Protein AF-A0A060CGV9-F1 (afdb_monomer_lite)

Secondary structure (DSSP, 8-state):
-HHHHHHHHTT--S-----TTPPPPTT--HHHHHHHHHHHHHHHHHHHHHHHHHTT--HHHHHHHHHHHHT-HHHHHHHHSS-THHHHHHHHHHHHHHHHHHHHHHHH-TT-HHHHHHHHHHHHHHHHHHHH-GGGHHHHHHHH-

Radius of gyration: 17.85 Å; chains: 1; bounding box: 39×32×53 Å

Organism: NCBI:txid986066

Sequence (145 aa):
MLNAFGGLIAGFNGTFEFESGANYPNELDYTTMRALNAFFGALTVPLAWLTTDQLHFSRYGKILVTTMVLCDTALLCISRFILLDSMLLFFTAWATFCICVFHNCQRLSPFSFQWYYWIIQTGISLGLVLSIKWVGLFAIAVVGF

InterPro domains:
  IPR003342 ArnT-like, N-terminal domain [PF02366] (1-145)
  IPR027005 O-mannosyl-transferase-like [PTHR10050] (1-145)

Foldseek 3Di:
DVLVVLQVVQVHPPPDDDDDPDDDDPSGPVVSSLVSLLVLLVLLLVLQLLLVVLVVDDPVVSVVRSVCSVPPPVSVVQSRDNDLVSVLSSLLSQLSSLLSVLVVCCVPPPPDPVNVVSVVSNVVSLVVNCVSDVVSVVSVVVSVD

Structure (mmCIF, N/CA/C/O backbone):
data_AF-A0A060CGV9-F1
#
_entry.id   AF-A0A060CGV9-F1
#
loop_
_atom_site.group_PDB
_atom_site.id
_atom_site.type_symbol
_atom_site.label_atom_id
_atom_site.label_alt_id
_atom_site.label_comp_id
_atom_site.label_asym_id
_atom_site.label_entity_id
_atom_site.label_seq_id
_atom_site.pdbx_PDB_ins_code
_atom_site.Cartn_x
_atom_site.Cartn_y
_atom_site.Cartn_z
_atom_site.occupancy
_atom_site.B_iso_or_equiv
_atom_site.auth_seq_id
_atom_site.auth_comp_id
_atom_site.auth_asym_id
_atom_site.auth_atom_id
_atom_site.pdbx_PDB_model_num
ATOM 1 N N . MET A 1 1 ? 8.782 11.917 -8.132 1.00 80.00 1 MET A N 1
ATOM 2 C CA . MET A 1 1 ? 10.108 11.772 -7.484 1.00 80.00 1 MET A CA 1
ATOM 3 C C . MET A 1 1 ? 10.446 10.331 -7.095 1.00 80.00 1 MET A C 1
ATOM 5 O O . MET A 1 1 ? 11.574 9.941 -7.350 1.00 80.00 1 MET A O 1
ATOM 9 N N . LEU A 1 2 ? 9.525 9.505 -6.567 1.00 80.94 2 LEU A N 1
ATOM 10 C CA . LEU A 1 2 ? 9.852 8.108 -6.202 1.00 80.94 2 LEU A CA 1
ATOM 11 C C . LEU A 1 2 ? 10.423 7.261 -7.358 1.00 80.94 2 LEU A C 1
ATOM 13 O O . LEU A 1 2 ? 11.431 6.592 -7.176 1.00 80.94 2 LEU A O 1
ATOM 17 N N . ASN A 1 3 ? 9.839 7.325 -8.559 1.00 83.00 3 ASN A N 1
ATOM 18 C CA . ASN A 1 3 ? 10.401 6.603 -9.711 1.00 83.00 3 ASN A CA 1
ATOM 19 C C . ASN A 1 3 ? 11.785 7.126 -10.128 1.00 83.00 3 ASN A C 1
ATOM 21 O O . ASN A 1 3 ? 12.612 6.344 -10.583 1.00 83.00 3 ASN A O 1
ATOM 25 N N . ALA A 1 4 ? 12.065 8.419 -9.931 1.00 82.00 4 ALA A N 1
ATOM 26 C CA . ALA A 1 4 ? 13.394 8.977 -10.177 1.00 82.00 4 ALA A CA 1
ATOM 27 C C . ALA A 1 4 ? 14.414 8.464 -9.147 1.00 82.00 4 ALA A C 1
ATOM 29 O O . ALA A 1 4 ? 15.540 8.151 -9.510 1.00 82.00 4 ALA A O 1
ATOM 30 N N . PHE A 1 5 ? 14.001 8.290 -7.887 1.00 82.88 5 PHE A N 1
ATOM 31 C CA . PHE A 1 5 ? 14.816 7.624 -6.869 1.00 82.88 5 PHE A CA 1
ATOM 32 C C . PHE A 1 5 ? 15.078 6.150 -7.218 1.00 82.88 5 PHE A C 1
ATOM 34 O O . PHE A 1 5 ? 16.206 5.686 -7.099 1.00 82.88 5 PHE A O 1
ATOM 41 N N . GLY A 1 6 ? 14.077 5.435 -7.744 1.00 80.31 6 GLY A N 1
ATOM 42 C CA . GLY A 1 6 ? 14.278 4.097 -8.311 1.00 80.31 6 GLY A CA 1
ATOM 43 C C . GLY A 1 6 ? 15.270 4.080 -9.478 1.00 80.31 6 GLY A C 1
ATOM 44 O O . GLY A 1 6 ? 16.085 3.169 -9.572 1.00 80.31 6 GLY A O 1
ATOM 45 N N . GLY A 1 7 ? 15.249 5.112 -10.326 1.00 81.94 7 GLY A N 1
ATOM 46 C CA . GLY A 1 7 ? 16.245 5.318 -11.381 1.00 81.94 7 GLY A CA 1
ATOM 47 C C . GLY A 1 7 ? 17.651 5.569 -10.837 1.00 81.94 7 GLY A C 1
ATOM 48 O O . GLY A 1 7 ? 18.600 4.968 -11.325 1.00 81.94 7 GLY A O 1
ATOM 49 N N . LEU A 1 8 ? 17.790 6.380 -9.784 1.00 83.12 8 LEU A N 1
ATOM 50 C CA . LEU A 1 8 ? 19.070 6.607 -9.106 1.00 83.12 8 LEU A CA 1
ATOM 51 C C . LEU A 1 8 ? 19.649 5.296 -8.547 1.00 83.12 8 LEU A C 1
ATOM 53 O O . LEU A 1 8 ? 20.831 5.026 -8.731 1.00 83.12 8 LEU A O 1
ATOM 57 N N . ILE A 1 9 ? 18.813 4.466 -7.908 1.00 80.88 9 ILE A N 1
ATOM 58 C CA . ILE A 1 9 ? 19.213 3.134 -7.414 1.00 80.88 9 ILE A CA 1
ATOM 59 C C . ILE A 1 9 ? 19.659 2.233 -8.572 1.00 80.88 9 ILE A C 1
ATOM 61 O O . ILE A 1 9 ? 20.622 1.486 -8.428 1.00 80.88 9 ILE A O 1
ATOM 65 N N . ALA A 1 10 ? 18.996 2.332 -9.724 1.00 80.94 10 ALA A N 1
ATOM 66 C CA . ALA A 1 10 ? 19.356 1.611 -10.942 1.00 80.94 10 ALA A CA 1
ATOM 67 C C . ALA A 1 10 ? 20.586 2.196 -11.676 1.00 80.94 10 ALA A C 1
ATOM 69 O O . ALA A 1 10 ? 20.942 1.706 -12.743 1.00 80.94 10 ALA A O 1
ATOM 70 N N . GLY A 1 11 ? 21.228 3.248 -11.148 1.00 78.31 11 GLY A N 1
ATOM 71 C CA . GLY A 1 11 ? 22.384 3.894 -11.782 1.00 78.31 11 GLY A CA 1
ATOM 72 C C . GLY A 1 11 ? 22.040 4.704 -13.037 1.00 78.31 11 GLY A C 1
ATOM 73 O O . GLY A 1 11 ? 22.899 4.930 -13.888 1.00 78.31 11 GLY A O 1
ATOM 74 N N . PHE A 1 12 ? 20.785 5.131 -13.182 1.00 77.81 12 PHE A N 1
ATOM 75 C CA . PHE A 1 12 ? 20.316 5.846 -14.362 1.00 77.81 12 PHE A CA 1
ATOM 76 C C . PHE A 1 12 ? 20.727 7.326 -14.354 1.00 77.81 12 PHE A C 1
ATOM 78 O O . PHE A 1 12 ? 20.338 8.087 -13.469 1.00 77.81 12 PHE A O 1
ATOM 85 N N . ASN A 1 13 ? 21.441 7.754 -15.401 1.00 74.75 13 ASN A N 1
ATOM 86 C CA . ASN A 1 13 ? 21.946 9.126 -15.559 1.00 74.75 13 ASN A CA 1
ATOM 87 C C . ASN A 1 13 ? 20.954 10.112 -16.213 1.00 74.75 13 ASN A C 1
ATOM 89 O O . ASN A 1 13 ? 21.324 11.252 -16.481 1.00 74.75 13 ASN A O 1
ATOM 93 N N . GLY A 1 14 ? 19.705 9.713 -16.494 1.00 75.06 14 GLY A N 1
ATOM 94 C CA . GLY A 1 14 ? 18.704 10.616 -17.092 1.00 75.06 14 GLY A CA 1
ATOM 95 C C . GLY A 1 14 ? 18.875 10.871 -18.593 1.00 75.06 14 GLY A C 1
ATOM 96 O O . GLY A 1 14 ? 18.159 11.691 -19.152 1.00 75.06 14 GLY A O 1
ATOM 97 N N . THR A 1 15 ? 19.810 10.181 -19.248 1.00 76.50 15 THR A N 1
ATOM 98 C CA . THR A 1 15 ? 20.168 10.383 -20.661 1.00 76.50 15 THR A CA 1
ATOM 99 C C . THR A 1 15 ? 19.208 9.718 -21.648 1.00 76.50 15 THR A C 1
ATOM 101 O O . THR A 1 15 ? 19.219 10.066 -22.825 1.00 76.50 15 THR A O 1
ATOM 104 N N . PHE A 1 16 ? 18.391 8.764 -21.192 1.00 77.50 16 PHE A N 1
ATOM 105 C CA . PHE A 1 16 ? 17.417 8.057 -22.025 1.00 77.50 16 PHE A CA 1
ATOM 106 C C . PHE A 1 16 ? 16.022 8.670 -21.882 1.00 77.50 16 PHE A C 1
ATOM 108 O O . PHE A 1 16 ? 15.465 8.716 -20.783 1.00 77.50 16 PHE A O 1
ATOM 115 N N . GLU A 1 17 ? 15.439 9.101 -22.996 1.00 77.56 17 GLU A N 1
ATOM 116 C CA . GLU A 1 17 ? 14.057 9.569 -23.039 1.00 77.56 17 GLU A CA 1
ATOM 117 C C . GLU A 1 17 ? 13.115 8.383 -23.289 1.00 77.56 17 GLU A C 1
ATOM 119 O O . GLU A 1 17 ? 13.303 7.590 -24.212 1.00 77.56 17 GLU A O 1
ATOM 124 N N . PHE A 1 18 ? 12.117 8.219 -22.419 1.00 78.62 18 PHE A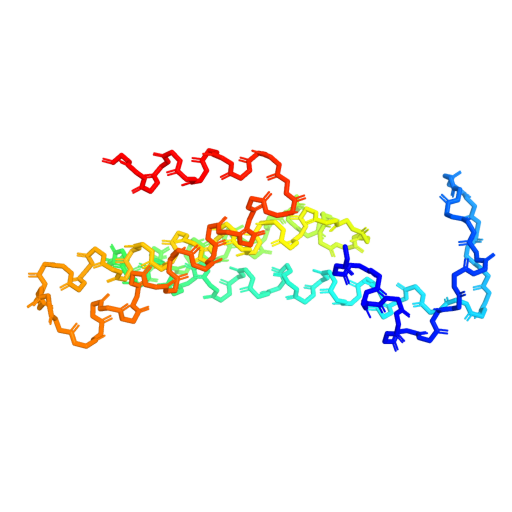 N 1
ATOM 125 C CA . PHE A 1 18 ? 11.192 7.089 -22.470 1.00 78.62 18 PHE A CA 1
ATOM 126 C C . PHE A 1 18 ? 10.113 7.314 -23.535 1.00 78.62 18 PHE A C 1
ATOM 128 O O . PHE A 1 18 ? 8.977 7.668 -23.215 1.00 78.62 18 PHE A O 1
ATOM 135 N N . GLU A 1 19 ? 10.458 7.092 -24.802 1.00 79.94 19 GLU A N 1
ATOM 136 C CA . GLU A 1 19 ? 9.477 7.086 -25.888 1.00 79.94 19 GLU A CA 1
ATOM 137 C C . GLU A 1 19 ? 8.607 5.820 -25.884 1.00 79.94 19 GLU A C 1
ATOM 139 O O . GLU A 1 19 ? 9.029 4.718 -25.514 1.00 79.94 19 GLU A O 1
ATOM 144 N N . SER A 1 20 ? 7.355 5.977 -26.319 1.00 79.94 20 SER A N 1
ATOM 145 C CA . SER A 1 20 ? 6.391 4.879 -26.374 1.00 79.94 20 SER A CA 1
ATOM 146 C C . SER A 1 20 ? 6.810 3.839 -27.416 1.00 79.94 20 SER A C 1
ATOM 148 O O . SER A 1 20 ? 6.892 4.137 -28.603 1.00 79.94 20 SER A O 1
ATOM 150 N N . GLY A 1 21 ? 7.052 2.602 -26.976 1.00 78.69 21 GLY A N 1
ATOM 151 C CA . GLY A 1 21 ? 7.409 1.484 -27.857 1.00 78.69 21 GLY A CA 1
ATOM 152 C C . GLY A 1 21 ? 8.887 1.410 -28.254 1.00 78.69 21 GLY A C 1
ATOM 153 O O . GLY A 1 21 ? 9.261 0.488 -28.977 1.00 78.69 21 GLY A O 1
ATOM 154 N N . ALA A 1 22 ? 9.732 2.322 -27.768 1.00 81.19 22 ALA A N 1
ATOM 155 C CA . ALA A 1 22 ? 11.173 2.233 -27.964 1.00 81.19 22 ALA A CA 1
ATOM 156 C C . ALA A 1 22 ? 11.768 1.047 -27.183 1.00 81.19 22 ALA A C 1
ATOM 158 O O . ALA A 1 22 ? 11.340 0.721 -26.072 1.00 81.19 22 ALA A O 1
ATOM 159 N N . ASN A 1 23 ? 12.780 0.401 -27.763 1.00 81.38 23 ASN A N 1
ATOM 160 C CA . ASN A 1 23 ? 13.526 -0.647 -27.075 1.00 81.38 23 ASN A CA 1
ATOM 161 C C . ASN A 1 23 ? 14.440 -0.030 -26.015 1.00 81.38 23 ASN A C 1
ATOM 163 O O . ASN A 1 23 ? 15.116 0.966 -26.271 1.00 81.38 23 ASN A O 1
ATOM 167 N N . TYR A 1 24 ? 14.487 -0.648 -24.836 1.00 80.50 24 TYR A N 1
ATOM 168 C CA . TYR A 1 24 ? 15.403 -0.219 -23.786 1.00 80.50 24 TYR A CA 1
ATOM 169 C C . TYR A 1 24 ? 16.853 -0.522 -24.192 1.00 80.50 24 TYR A C 1
ATOM 171 O O . TYR A 1 24 ? 17.130 -1.640 -24.637 1.00 80.50 24 TYR A O 1
ATOM 179 N N . PRO A 1 25 ? 17.783 0.436 -24.038 1.00 81.38 25 PRO A N 1
ATOM 180 C CA . PRO A 1 25 ? 19.196 0.189 -24.278 1.00 81.38 25 PRO A CA 1
ATOM 181 C C . PRO A 1 25 ? 19.741 -0.794 -23.234 1.00 81.38 25 PRO A C 1
ATOM 183 O O . PRO A 1 25 ? 19.290 -0.808 -22.089 1.00 81.38 25 PRO A O 1
ATOM 186 N N . ASN A 1 26 ? 20.740 -1.595 -23.614 1.00 75.44 26 ASN A N 1
ATOM 187 C CA . ASN A 1 26 ? 21.324 -2.630 -22.743 1.00 75.44 26 ASN A CA 1
ATOM 188 C C . ASN A 1 26 ? 21.950 -2.067 -21.455 1.00 75.44 26 ASN A C 1
ATOM 190 O O . ASN A 1 26 ? 22.115 -2.787 -20.478 1.00 75.44 26 ASN A O 1
ATOM 194 N N . GLU A 1 27 ? 22.308 -0.785 -21.471 1.00 76.25 27 GLU A N 1
ATOM 195 C CA . GLU A 1 27 ? 22.922 -0.057 -20.359 1.00 76.25 27 GLU A CA 1
ATOM 196 C C . GLU A 1 27 ? 21.896 0.400 -19.309 1.00 76.25 27 GLU A C 1
ATOM 198 O O . GLU A 1 27 ? 22.273 0.776 -18.202 1.00 76.25 27 GLU A O 1
ATOM 203 N N . LEU A 1 28 ? 20.598 0.379 -19.637 1.00 80.25 28 LEU A N 1
ATOM 204 C CA . LEU A 1 28 ? 19.534 0.793 -18.733 1.00 80.25 28 LEU A CA 1
ATOM 205 C C . LEU A 1 28 ? 18.996 -0.405 -17.951 1.00 80.25 28 LEU A C 1
ATOM 207 O O . LEU A 1 28 ? 18.279 -1.250 -18.494 1.00 80.25 28 LEU A O 1
ATOM 211 N N . ASP A 1 29 ? 19.223 -0.411 -16.641 1.00 83.00 29 ASP A N 1
ATOM 212 C CA . ASP A 1 29 ? 18.593 -1.384 -15.755 1.00 83.00 29 ASP A CA 1
ATOM 213 C C . ASP A 1 29 ? 17.133 -1.014 -15.432 1.00 83.00 29 ASP A C 1
ATOM 215 O O . ASP A 1 29 ? 16.762 -0.571 -14.340 1.00 83.00 29 ASP A O 1
ATOM 219 N N . TYR A 1 30 ? 16.254 -1.243 -16.407 1.00 83.44 30 TYR A N 1
ATOM 220 C CA . TYR A 1 30 ? 14.812 -1.095 -16.215 1.00 83.44 30 TYR A CA 1
ATOM 221 C C . TYR A 1 30 ? 14.231 -2.167 -15.273 1.00 83.44 30 TYR A C 1
ATOM 223 O O . TYR A 1 30 ? 13.090 -2.027 -14.819 1.00 83.44 30 TYR A O 1
ATOM 231 N N . THR A 1 31 ? 14.971 -3.245 -14.979 1.00 85.62 31 THR A N 1
ATOM 232 C CA . THR A 1 31 ? 14.489 -4.329 -14.114 1.00 85.62 31 THR A CA 1
ATOM 233 C C . THR A 1 31 ? 14.439 -3.885 -12.661 1.00 85.62 31 THR A C 1
ATOM 235 O O . THR A 1 31 ? 13.411 -4.087 -12.016 1.00 85.62 31 THR A O 1
ATOM 238 N N . THR A 1 32 ? 15.457 -3.163 -12.187 1.00 85.38 32 THR A N 1
ATOM 239 C CA . THR A 1 32 ? 15.476 -2.567 -10.843 1.00 85.38 32 THR A CA 1
ATOM 240 C C . THR A 1 32 ? 14.365 -1.528 -10.665 1.00 85.38 32 THR A C 1
ATOM 242 O O . THR A 1 32 ? 13.662 -1.521 -9.651 1.00 85.38 32 THR A O 1
ATOM 245 N N . MET A 1 33 ? 14.102 -0.708 -11.688 1.00 84.88 33 MET A N 1
ATOM 246 C CA . MET A 1 33 ? 12.995 0.257 -11.654 1.00 84.88 33 MET A CA 1
ATOM 247 C C . MET A 1 33 ? 11.624 -0.436 -11.561 1.00 84.88 33 MET A C 1
ATOM 249 O O . MET A 1 33 ? 10.738 0.019 -10.831 1.00 84.88 33 MET A O 1
ATOM 253 N N . ARG A 1 34 ? 11.436 -1.560 -12.265 1.00 89.75 34 ARG A N 1
ATOM 254 C CA . ARG A 1 34 ? 10.217 -2.382 -12.155 1.00 89.75 34 ARG A CA 1
ATOM 255 C C . ARG A 1 34 ? 10.134 -3.108 -10.819 1.00 89.75 34 ARG A C 1
ATOM 257 O O . ARG A 1 34 ? 9.050 -3.176 -10.252 1.00 89.75 34 ARG A O 1
ATOM 264 N N . ALA A 1 35 ? 11.254 -3.600 -10.297 1.00 89.31 35 ALA A N 1
ATOM 265 C CA . ALA A 1 35 ? 11.310 -4.283 -9.011 1.00 89.31 35 ALA A CA 1
ATOM 266 C C . ALA A 1 35 ? 10.842 -3.373 -7.867 1.00 89.31 35 ALA A C 1
ATOM 268 O O . ALA A 1 35 ? 10.099 -3.829 -7.004 1.00 89.31 35 ALA A O 1
ATOM 269 N N . LEU A 1 36 ? 11.181 -2.078 -7.901 1.00 89.12 36 LEU A N 1
ATOM 270 C CA . LEU A 1 36 ? 10.681 -1.105 -6.925 1.00 89.12 36 LEU A CA 1
ATOM 271 C C . LEU A 1 36 ? 9.146 -0.988 -6.951 1.00 89.12 36 LEU A C 1
ATOM 273 O O . LEU A 1 36 ? 8.506 -0.994 -5.904 1.00 89.12 36 LEU A O 1
ATOM 277 N N . ASN A 1 37 ? 8.547 -0.904 -8.140 1.00 90.31 37 ASN A N 1
ATOM 278 C CA . ASN A 1 37 ? 7.090 -0.820 -8.294 1.00 90.31 37 ASN A CA 1
ATOM 279 C C . ASN A 1 37 ? 6.409 -2.135 -7.874 1.00 90.31 37 ASN A C 1
ATOM 281 O O . ASN A 1 37 ? 5.433 -2.130 -7.121 1.00 90.31 37 ASN A O 1
ATOM 285 N N . ALA A 1 38 ? 6.988 -3.269 -8.275 1.00 91.06 38 ALA A N 1
ATOM 286 C CA . ALA A 1 38 ? 6.525 -4.594 -7.887 1.00 91.06 38 ALA A CA 1
ATOM 287 C C . ALA A 1 38 ? 6.616 -4.820 -6.370 1.00 91.06 38 ALA A C 1
ATOM 289 O O . ALA A 1 38 ? 5.748 -5.477 -5.804 1.00 91.06 38 ALA A O 1
ATOM 290 N N . PHE A 1 39 ? 7.618 -4.246 -5.698 1.00 91.56 39 PHE A N 1
ATOM 291 C CA . PHE A 1 39 ? 7.767 -4.311 -4.246 1.00 91.56 39 PHE A CA 1
ATOM 292 C C . PHE A 1 39 ? 6.604 -3.625 -3.516 1.00 91.56 39 PHE A C 1
ATOM 294 O O . PHE A 1 39 ? 6.006 -4.230 -2.627 1.00 91.56 39 PHE A O 1
ATOM 301 N N . PHE A 1 40 ? 6.214 -2.411 -3.923 1.00 91.31 40 PHE A N 1
ATOM 302 C CA . PHE A 1 40 ? 5.040 -1.730 -3.354 1.00 91.31 40 PHE A CA 1
ATOM 303 C C . PHE A 1 40 ? 3.729 -2.475 -3.653 1.00 91.31 40 PHE A C 1
ATOM 305 O O . PHE A 1 40 ? 2.875 -2.608 -2.772 1.00 91.31 40 PHE A O 1
ATOM 312 N N . GLY A 1 41 ? 3.594 -3.034 -4.859 1.00 91.31 41 GLY A N 1
ATOM 313 C CA . GLY A 1 41 ? 2.471 -3.909 -5.205 1.00 91.31 41 GLY A CA 1
ATOM 314 C C . GLY A 1 41 ? 2.396 -5.149 -4.309 1.00 91.31 41 GLY A C 1
ATOM 315 O O . GLY A 1 41 ? 1.355 -5.432 -3.720 1.00 91.31 41 GLY A O 1
ATOM 316 N N . ALA A 1 42 ? 3.519 -5.845 -4.122 1.00 93.06 42 ALA A N 1
ATOM 317 C CA . ALA A 1 42 ? 3.605 -7.037 -3.283 1.00 93.06 42 ALA A CA 1
ATOM 318 C C . ALA A 1 42 ? 3.330 -6.736 -1.802 1.00 93.06 42 ALA A C 1
ATOM 320 O O . ALA A 1 42 ? 2.646 -7.517 -1.146 1.00 93.06 42 ALA A O 1
ATOM 321 N N . LEU A 1 43 ? 3.798 -5.593 -1.285 1.00 93.75 43 LEU A N 1
ATOM 322 C CA . LEU A 1 43 ? 3.527 -5.147 0.087 1.00 93.75 43 LEU A CA 1
ATOM 323 C C . LEU A 1 43 ? 2.046 -4.849 0.354 1.00 93.75 43 LEU A C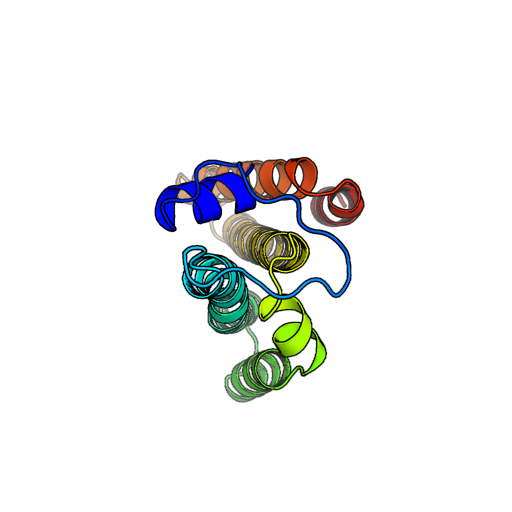 1
ATOM 325 O O . LEU A 1 43 ? 1.616 -4.892 1.506 1.00 93.75 43 LEU A O 1
ATOM 329 N N . THR A 1 44 ? 1.248 -4.596 -0.682 1.00 92.88 44 THR A N 1
ATOM 330 C CA . THR A 1 44 ? -0.196 -4.369 -0.528 1.00 92.88 44 THR A CA 1
ATOM 331 C C . THR A 1 44 ? -0.924 -5.640 -0.065 1.00 92.88 44 THR A C 1
ATOM 333 O O . THR A 1 44 ? -1.908 -5.557 0.668 1.00 92.88 44 THR A O 1
ATOM 336 N N . VAL A 1 45 ? -0.410 -6.831 -0.396 1.00 93.94 45 VAL A N 1
ATOM 337 C CA . VAL A 1 45 ? -0.998 -8.125 -0.000 1.00 93.94 45 VAL A CA 1
ATOM 338 C C . VAL A 1 45 ? -0.951 -8.376 1.519 1.00 93.94 45 VAL A C 1
ATOM 340 O O . VAL A 1 45 ? -2.013 -8.595 2.111 1.00 93.94 45 VAL A O 1
ATOM 343 N N . PRO A 1 46 ? 0.216 -8.347 2.202 1.00 94.19 46 PRO A N 1
ATOM 344 C CA . PRO A 1 46 ? 0.257 -8.502 3.655 1.00 94.19 46 PRO A CA 1
ATOM 345 C C . PRO A 1 46 ? -0.458 -7.351 4.367 1.00 94.19 46 PRO A C 1
ATOM 347 O O . PRO A 1 46 ? -1.040 -7.554 5.430 1.00 94.19 46 PRO A O 1
ATOM 350 N N . LEU A 1 47 ? -0.479 -6.159 3.771 1.00 93.69 47 LEU A N 1
ATOM 351 C CA . LEU A 1 47 ? -1.225 -5.035 4.315 1.00 93.69 47 LEU A CA 1
ATOM 352 C C . LEU A 1 47 ? -2.736 -5.291 4.313 1.00 93.69 47 LEU A C 1
ATOM 354 O O . LEU A 1 47 ? -3.392 -5.024 5.312 1.00 93.69 47 LEU A O 1
ATOM 358 N N . ALA A 1 48 ? -3.281 -5.884 3.246 1.00 94.25 48 ALA A N 1
ATOM 359 C CA . ALA A 1 48 ? -4.686 -6.280 3.195 1.00 94.25 48 ALA A CA 1
ATOM 360 C C . ALA A 1 48 ? -5.042 -7.272 4.315 1.00 94.25 48 ALA A C 1
ATOM 362 O O . ALA A 1 48 ? -6.081 -7.124 4.961 1.00 94.25 48 ALA A O 1
ATOM 363 N N . TRP A 1 49 ? -4.157 -8.235 4.604 1.00 94.94 49 TRP A N 1
ATOM 364 C CA . TRP A 1 49 ? -4.326 -9.136 5.749 1.00 94.94 49 TRP A CA 1
ATOM 365 C C . TRP A 1 49 ? -4.403 -8.355 7.067 1.00 94.94 49 TRP A C 1
ATOM 367 O O . TRP A 1 49 ? -5.357 -8.526 7.829 1.00 94.94 49 TRP A O 1
ATOM 377 N N . LEU A 1 50 ? -3.441 -7.462 7.318 1.00 94.88 50 LEU A N 1
ATOM 378 C CA . LEU A 1 50 ? -3.404 -6.646 8.535 1.00 94.88 50 LEU A CA 1
ATOM 379 C C . LEU A 1 50 ? -4.648 -5.757 8.671 1.00 94.88 50 LEU A C 1
ATOM 381 O O . LEU A 1 50 ? -5.214 -5.666 9.757 1.00 94.88 50 LEU A O 1
ATOM 385 N N . THR A 1 51 ? -5.131 -5.161 7.582 1.00 94.06 51 THR A N 1
ATOM 386 C CA . THR A 1 51 ? -6.369 -4.369 7.587 1.00 94.06 51 THR A CA 1
ATOM 387 C C . THR A 1 51 ? -7.579 -5.224 7.953 1.00 94.06 51 THR A C 1
ATOM 389 O O . THR A 1 51 ? -8.368 -4.832 8.810 1.00 94.06 51 THR A O 1
ATOM 392 N N . THR A 1 52 ? -7.716 -6.424 7.378 1.00 94.38 52 THR A N 1
ATOM 393 C CA . THR A 1 52 ? -8.827 -7.328 7.736 1.00 94.38 52 THR A CA 1
ATOM 394 C C . THR A 1 52 ? -8.762 -7.824 9.181 1.00 94.38 52 THR A C 1
ATOM 396 O O . THR A 1 52 ? -9.800 -8.093 9.790 1.00 94.38 52 THR A O 1
ATOM 399 N N . ASP A 1 53 ? -7.560 -7.914 9.754 1.00 93.62 53 ASP A N 1
ATOM 400 C CA . ASP A 1 53 ? -7.363 -8.233 11.166 1.00 93.62 53 ASP A CA 1
ATOM 401 C C . ASP A 1 53 ? -7.886 -7.113 12.075 1.00 93.62 53 ASP A C 1
ATOM 403 O O . ASP A 1 53 ? -8.638 -7.381 13.013 1.00 93.62 53 ASP A O 1
ATOM 407 N N . GLN A 1 54 ? -7.588 -5.857 11.731 1.00 92.44 54 GLN A N 1
ATOM 408 C CA . GLN A 1 54 ? -8.102 -4.682 12.444 1.00 92.44 54 GLN A CA 1
ATOM 409 C C . GLN A 1 54 ? -9.616 -4.511 12.297 1.00 92.44 54 GLN A C 1
ATOM 411 O O . GLN A 1 54 ? -10.266 -3.990 13.196 1.00 92.44 54 GLN A O 1
ATOM 416 N N . LEU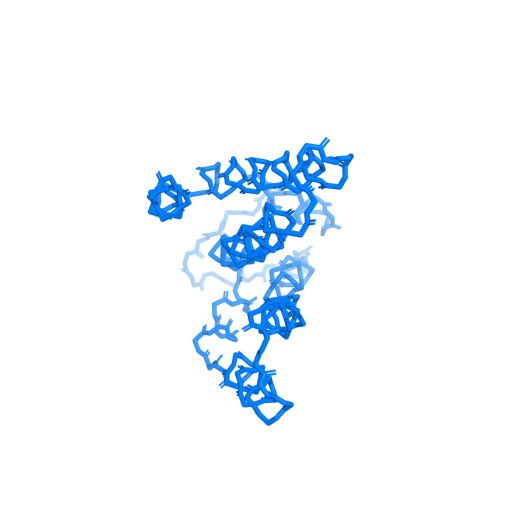 A 1 55 ? -10.205 -4.997 11.205 1.00 92.06 55 LEU A N 1
ATOM 417 C CA . LEU A 1 55 ? -11.658 -5.032 11.018 1.00 92.06 55 LEU A CA 1
ATOM 418 C C . LEU A 1 55 ? -12.339 -6.217 11.729 1.00 92.06 55 LEU A C 1
ATOM 420 O O . LEU A 1 55 ? -13.548 -6.396 11.594 1.00 92.06 55 LEU A O 1
ATOM 424 N N . HIS A 1 56 ? -11.589 -7.026 12.487 1.00 91.69 56 HIS A N 1
ATOM 425 C CA . HIS A 1 56 ? -12.085 -8.183 13.237 1.00 91.69 56 HIS A CA 1
ATOM 426 C C . HIS A 1 56 ? -12.793 -9.245 12.373 1.00 91.69 56 HIS A C 1
ATOM 428 O O . HIS A 1 56 ? -13.738 -9.900 12.817 1.00 91.69 56 HIS A O 1
ATOM 434 N N . PHE A 1 57 ? -12.328 -9.457 11.137 1.00 92.38 57 PHE A N 1
ATOM 435 C CA . PHE A 1 57 ? -12.874 -10.506 10.271 1.00 92.38 57 PHE A CA 1
ATOM 436 C C . PHE A 1 57 ? -12.545 -11.910 10.803 1.00 92.38 57 PHE A C 1
ATOM 438 O O . PHE A 1 57 ? -11.530 -12.138 11.471 1.00 92.38 57 PHE A O 1
ATOM 445 N N . SER A 1 58 ? -13.385 -12.892 10.461 1.00 95.19 58 SER A N 1
ATOM 446 C CA . SER A 1 58 ? -13.109 -14.303 10.758 1.00 95.19 58 SER A CA 1
ATOM 447 C C . SER A 1 58 ? -11.846 -14.781 10.028 1.00 95.19 58 SER A C 1
ATOM 449 O O . SER A 1 58 ? -11.472 -14.234 8.991 1.00 95.19 58 SER A O 1
ATOM 451 N N . ARG A 1 59 ? -11.187 -15.838 10.526 1.00 92.81 59 ARG A N 1
ATOM 452 C CA . ARG A 1 59 ? -9.962 -16.386 9.902 1.00 92.81 59 ARG A CA 1
ATOM 453 C C . ARG A 1 59 ? -10.153 -16.702 8.415 1.00 92.81 59 ARG A C 1
ATOM 455 O O . ARG A 1 59 ? -9.277 -16.395 7.613 1.00 92.81 59 ARG A O 1
ATOM 462 N N . TYR A 1 60 ? -11.301 -17.275 8.057 1.00 95.06 60 TYR A N 1
ATOM 463 C CA . TYR A 1 60 ? -11.649 -17.567 6.667 1.00 95.06 60 TYR A CA 1
ATOM 464 C C . TYR A 1 60 ? -11.864 -16.292 5.845 1.00 95.06 60 TYR A C 1
ATOM 466 O O . TYR A 1 60 ? -11.414 -16.233 4.706 1.00 95.06 60 TYR A O 1
ATOM 474 N N . GLY A 1 61 ? -12.473 -15.255 6.432 1.00 94.19 61 GLY A N 1
ATOM 475 C CA . GLY A 1 61 ? -12.633 -13.951 5.787 1.00 94.19 61 GLY A CA 1
ATOM 476 C C . GLY A 1 61 ? -11.295 -13.286 5.461 1.00 94.19 61 GLY A C 1
ATOM 477 O O . GLY A 1 61 ? -11.118 -12.801 4.348 1.00 94.19 61 GLY A O 1
ATOM 478 N N . LYS A 1 62 ? -10.325 -13.331 6.384 1.00 94.44 62 LYS A N 1
ATOM 479 C CA . LYS A 1 62 ? -8.973 -12.790 6.144 1.00 94.44 62 LYS A CA 1
ATOM 480 C C . LYS A 1 62 ? -8.276 -13.510 4.991 1.00 94.44 62 LYS A C 1
ATOM 482 O O . LYS A 1 62 ? -7.772 -12.860 4.084 1.00 94.44 62 LYS A O 1
ATOM 487 N N . ILE A 1 63 ? -8.304 -14.849 4.994 1.00 95.44 63 ILE A N 1
ATOM 488 C CA . ILE A 1 63 ? -7.718 -15.661 3.914 1.00 95.44 63 ILE A CA 1
ATOM 489 C C . ILE A 1 63 ? -8.369 -15.299 2.580 1.00 95.44 63 ILE A C 1
ATOM 491 O O . ILE A 1 63 ? -7.660 -15.019 1.622 1.00 95.44 63 ILE A O 1
ATOM 495 N N . LEU A 1 64 ? -9.701 -15.243 2.533 1.00 96.06 64 LEU A N 1
ATOM 496 C CA . LEU A 1 64 ? -10.436 -14.924 1.315 1.00 96.06 64 LEU A CA 1
ATOM 497 C C . LEU A 1 64 ? -10.048 -13.545 0.765 1.00 96.06 64 LEU A C 1
ATOM 499 O O . LEU A 1 64 ? -9.690 -13.450 -0.404 1.00 96.06 64 LEU A O 1
ATOM 503 N N . VAL A 1 65 ? -10.043 -12.498 1.596 1.00 95.12 65 VAL A N 1
ATOM 504 C CA . VAL A 1 65 ? -9.685 -11.139 1.153 1.00 95.12 65 VAL A CA 1
ATOM 505 C C . VAL A 1 65 ? -8.232 -11.070 0.689 1.00 95.12 65 VAL A C 1
ATOM 507 O O . VAL A 1 65 ? -7.953 -10.540 -0.384 1.00 95.12 65 VAL A O 1
ATOM 510 N N . THR A 1 66 ? -7.295 -11.637 1.449 1.00 94.62 66 THR A N 1
ATOM 511 C CA . THR A 1 66 ? -5.877 -11.627 1.071 1.00 94.62 66 THR A CA 1
ATOM 512 C C . THR A 1 66 ? -5.622 -12.415 -0.210 1.00 94.62 66 THR A C 1
ATOM 514 O O . THR A 1 66 ? -4.849 -11.958 -1.048 1.00 94.62 66 THR A O 1
ATOM 517 N N . THR A 1 67 ? -6.294 -13.552 -0.419 1.00 95.12 67 THR A N 1
ATOM 518 C CA . THR A 1 67 ? -6.205 -14.305 -1.677 1.00 95.12 67 THR A CA 1
ATOM 519 C C . THR A 1 67 ? -6.835 -13.540 -2.840 1.00 95.12 67 THR A C 1
ATOM 521 O O . THR A 1 67 ? -6.261 -13.542 -3.922 1.00 95.12 67 THR A O 1
ATOM 524 N N . MET A 1 68 ? -7.953 -12.835 -2.635 1.00 95.31 68 MET A N 1
ATOM 525 C CA . MET A 1 68 ? -8.543 -11.984 -3.677 1.00 95.31 68 MET A CA 1
ATOM 526 C C . MET A 1 68 ? -7.587 -10.870 -4.112 1.00 95.31 68 MET A C 1
ATOM 528 O O . MET A 1 68 ? -7.410 -10.675 -5.307 1.00 95.31 68 MET A O 1
ATOM 532 N N . VAL A 1 69 ? -6.927 -10.191 -3.166 1.00 94.38 69 VAL A N 1
ATOM 533 C CA . VAL A 1 69 ? -5.933 -9.146 -3.480 1.00 94.38 69 VAL A CA 1
ATOM 534 C C . VAL A 1 69 ? -4.686 -9.739 -4.143 1.00 94.38 69 VAL A C 1
ATOM 536 O O . VAL A 1 69 ? -4.161 -9.162 -5.089 1.00 94.38 69 VAL A O 1
ATOM 539 N N . LEU A 1 70 ? -4.218 -10.906 -3.684 1.00 93.88 70 LEU A N 1
ATOM 540 C CA . LEU A 1 70 ? -3.065 -11.601 -4.269 1.00 93.88 70 LEU A CA 1
ATOM 541 C C . LEU A 1 70 ? -3.326 -12.043 -5.718 1.00 93.88 70 LEU A C 1
ATOM 543 O O . LEU A 1 70 ? -2.436 -11.955 -6.560 1.00 93.88 70 LEU A O 1
ATOM 547 N N . CYS A 1 71 ? -4.528 -12.548 -5.995 1.00 94.81 71 CYS A N 1
ATOM 548 C CA . CYS A 1 71 ? -4.921 -13.064 -7.304 1.00 94.81 71 CYS A CA 1
ATOM 549 C C . CYS A 1 71 ? -5.535 -11.996 -8.222 1.00 94.81 71 CYS A C 1
ATOM 551 O O . CYS A 1 71 ? -5.985 -12.336 -9.317 1.00 94.81 71 CYS A O 1
ATOM 553 N N . ASP A 1 72 ? -5.554 -10.725 -7.812 1.00 94.25 72 ASP A N 1
ATOM 554 C CA . ASP A 1 72 ? -6.050 -9.640 -8.650 1.00 94.25 72 ASP A CA 1
ATOM 555 C C . ASP A 1 72 ? -5.076 -9.366 -9.805 1.00 94.25 72 ASP A C 1
ATOM 557 O O . ASP A 1 72 ? -3.992 -8.793 -9.651 1.00 94.25 72 ASP A O 1
ATOM 561 N N . THR A 1 73 ? -5.489 -9.764 -11.007 1.00 93.56 73 THR A N 1
ATOM 562 C CA . THR A 1 73 ? -4.708 -9.574 -12.228 1.00 93.56 73 THR A CA 1
ATOM 563 C C . THR A 1 73 ? -4.480 -8.100 -12.552 1.00 93.56 73 THR A C 1
ATOM 565 O O . THR A 1 73 ? -3.438 -7.767 -13.113 1.00 93.56 73 THR A O 1
ATOM 568 N N . ALA A 1 74 ? -5.404 -7.205 -12.188 1.00 92.88 74 ALA A N 1
ATOM 569 C CA . ALA A 1 74 ? -5.241 -5.775 -12.430 1.00 92.88 74 ALA A CA 1
ATOM 570 C C . ALA A 1 74 ? -4.112 -5.200 -11.561 1.00 92.88 74 ALA A C 1
ATOM 572 O O . ALA A 1 74 ? -3.252 -4.476 -12.071 1.00 92.88 74 ALA A O 1
ATOM 573 N N . LEU A 1 75 ? -4.056 -5.591 -10.282 1.00 90.62 75 LEU A N 1
ATOM 574 C CA . LEU A 1 75 ? -2.993 -5.193 -9.355 1.00 90.62 75 LEU A CA 1
ATOM 575 C C . LEU A 1 75 ? -1.621 -5.729 -9.800 1.00 90.62 75 LEU A C 1
ATOM 577 O O . LEU A 1 75 ? -0.619 -5.008 -9.759 1.00 90.62 75 LEU A O 1
ATOM 581 N N . LEU A 1 76 ? -1.574 -6.975 -10.280 1.00 91.50 76 LEU A N 1
ATOM 582 C CA . LEU A 1 76 ? -0.355 -7.582 -10.820 1.00 91.50 76 LEU A CA 1
ATOM 583 C C . LEU A 1 76 ? 0.121 -6.871 -12.093 1.00 91.50 76 LEU A C 1
ATOM 585 O O . LEU A 1 76 ? 1.310 -6.577 -12.233 1.00 91.50 76 LEU A O 1
ATOM 589 N N . CYS A 1 77 ? -0.797 -6.555 -13.010 1.00 91.62 77 CYS A N 1
ATOM 590 C CA . CYS A 1 77 ? -0.479 -5.827 -14.234 1.00 91.62 77 CYS A CA 1
ATOM 591 C C . CYS A 1 77 ? 0.050 -4.422 -13.934 1.00 91.62 77 CYS A C 1
ATOM 593 O O . CYS A 1 77 ? 1.093 -4.050 -14.470 1.00 91.62 77 CYS A O 1
ATOM 595 N N . ILE A 1 78 ? -0.617 -3.655 -13.064 1.00 91.69 78 ILE A N 1
ATOM 596 C CA . ILE A 1 78 ? -0.232 -2.262 -12.799 1.00 91.69 78 ILE A CA 1
ATOM 597 C C . ILE A 1 78 ? 1.102 -2.162 -12.047 1.00 91.69 78 ILE A C 1
ATOM 599 O O . ILE A 1 78 ? 1.890 -1.256 -12.309 1.00 91.69 78 ILE A O 1
ATOM 603 N N . SER A 1 79 ? 1.391 -3.132 -11.173 1.00 89.50 79 SER A N 1
ATOM 604 C CA . SER A 1 79 ? 2.622 -3.171 -10.371 1.00 89.50 79 SER A CA 1
ATOM 605 C C . SER A 1 79 ? 3.844 -3.659 -11.155 1.00 89.50 79 SER A C 1
ATOM 607 O O . SER A 1 79 ? 4.977 -3.425 -10.742 1.00 89.50 79 SER A O 1
ATOM 609 N N . ARG A 1 80 ? 3.639 -4.331 -12.297 1.00 89.06 80 ARG A N 1
ATOM 610 C CA . ARG A 1 80 ? 4.722 -4.795 -13.183 1.00 89.06 80 ARG A CA 1
ATOM 611 C C . ARG A 1 80 ? 5.370 -3.655 -13.973 1.00 89.06 80 ARG A C 1
AT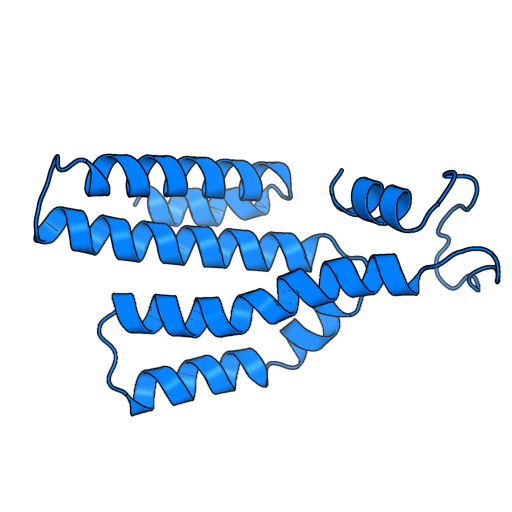OM 613 O O . ARG A 1 80 ? 6.531 -3.764 -14.376 1.00 89.06 80 ARG A O 1
ATOM 620 N N . PHE A 1 81 ? 4.619 -2.596 -14.251 1.00 86.88 81 PHE A N 1
ATOM 621 C CA . PHE A 1 81 ? 5.098 -1.452 -15.018 1.00 86.88 81 PHE A CA 1
ATOM 622 C C . PHE A 1 81 ? 5.685 -0.369 -14.102 1.00 86.88 81 PHE A C 1
ATOM 624 O O . PHE A 1 81 ? 5.405 -0.323 -12.908 1.00 86.88 81 PHE A O 1
ATOM 631 N N . ILE A 1 82 ? 6.505 0.525 -14.665 1.00 84.50 82 ILE A N 1
ATOM 632 C CA . ILE A 1 82 ? 7.130 1.648 -13.939 1.00 84.50 82 ILE A CA 1
ATOM 633 C C . ILE A 1 82 ? 6.095 2.783 -13.793 1.00 84.50 82 ILE A C 1
ATOM 635 O O . ILE A 1 82 ? 6.292 3.901 -14.263 1.00 84.50 82 ILE A O 1
ATOM 639 N N . LEU A 1 83 ? 4.937 2.474 -13.202 1.00 86.06 83 LEU A N 1
ATOM 640 C CA . LEU A 1 83 ? 3.835 3.409 -12.988 1.00 86.06 83 LEU A CA 1
ATOM 641 C C . LEU A 1 83 ? 3.732 3.796 -11.514 1.00 86.06 83 LEU A C 1
ATOM 643 O O . LEU A 1 83 ? 3.698 2.953 -10.621 1.00 86.06 83 LEU A O 1
ATOM 647 N N . LEU A 1 84 ? 3.548 5.096 -11.286 1.00 87.12 84 LEU A N 1
ATOM 648 C CA . LEU A 1 84 ? 3.284 5.679 -9.965 1.00 87.12 84 LEU A CA 1
ATOM 649 C C . LEU A 1 84 ? 1.997 5.161 -9.297 1.00 87.12 84 LEU A C 1
ATOM 651 O O . LEU A 1 84 ? 1.817 5.334 -8.094 1.00 87.12 84 LEU A O 1
ATOM 655 N N . ASP A 1 85 ? 1.115 4.516 -10.062 1.00 88.56 85 ASP A N 1
ATOM 656 C CA . ASP A 1 85 ? -0.149 3.980 -9.563 1.00 88.56 85 ASP A CA 1
ATOM 657 C C . ASP A 1 85 ? 0.061 2.824 -8.563 1.00 88.56 85 ASP A C 1
ATOM 659 O O . ASP A 1 85 ? -0.715 2.696 -7.622 1.00 88.56 85 ASP A O 1
ATOM 663 N N . SER A 1 86 ? 1.140 2.040 -8.683 1.00 88.44 86 SER A N 1
ATOM 664 C CA . SER A 1 86 ? 1.465 0.973 -7.716 1.00 88.44 86 SER A CA 1
ATOM 665 C C . SER A 1 86 ? 1.739 1.529 -6.308 1.00 88.44 86 SER A C 1
ATOM 667 O O . SER A 1 86 ? 1.225 1.030 -5.307 1.00 88.44 86 SER A O 1
ATOM 669 N N . MET A 1 87 ? 2.491 2.629 -6.240 1.00 90.62 87 MET A N 1
ATOM 670 C CA . MET A 1 87 ? 2.804 3.346 -5.004 1.00 90.62 87 MET A CA 1
ATOM 671 C C . MET A 1 87 ? 1.566 4.047 -4.446 1.00 90.62 87 MET A C 1
ATOM 673 O O . MET A 1 87 ? 1.331 4.000 -3.241 1.00 90.62 87 MET A O 1
ATOM 677 N N . LEU A 1 88 ? 0.756 4.665 -5.317 1.00 90.88 88 LEU A N 1
ATOM 678 C CA . LEU A 1 88 ? -0.520 5.265 -4.929 1.00 90.88 88 LEU A CA 1
ATOM 679 C C . LEU A 1 88 ? -1.402 4.229 -4.221 1.00 90.88 88 LEU A C 1
ATOM 681 O O . LEU A 1 88 ? -1.858 4.480 -3.109 1.00 90.88 88 LEU A O 1
ATOM 685 N N . LEU A 1 89 ? -1.594 3.060 -4.839 1.00 91.62 89 LEU A N 1
ATOM 686 C CA . LEU A 1 89 ? -2.406 1.980 -4.282 1.00 91.62 89 LEU A CA 1
ATOM 687 C C . LEU A 1 89 ? -1.863 1.517 -2.927 1.00 91.62 89 LEU A C 1
ATOM 689 O O . LEU A 1 89 ? -2.624 1.457 -1.962 1.00 91.62 89 LEU A O 1
ATOM 693 N N . PHE A 1 90 ? -0.550 1.312 -2.809 1.00 92.69 90 PHE A N 1
ATOM 694 C CA . PHE A 1 90 ? 0.068 0.953 -1.534 1.00 92.69 90 PHE A CA 1
ATOM 695 C C . PHE A 1 90 ? -0.184 2.001 -0.437 1.00 92.69 90 PHE A C 1
ATOM 697 O O . PHE A 1 90 ? -0.643 1.655 0.651 1.00 92.69 90 PHE A O 1
ATOM 704 N N . PHE A 1 91 ? 0.064 3.288 -0.705 1.00 93.00 91 PHE A N 1
ATOM 705 C CA . PHE A 1 91 ? -0.138 4.335 0.302 1.00 93.00 91 PHE A CA 1
ATOM 706 C C . PHE A 1 91 ? -1.616 4.559 0.636 1.00 93.00 91 PHE A C 1
ATOM 708 O O . PHE A 1 91 ? -1.930 4.845 1.790 1.00 93.00 91 PHE A O 1
ATOM 715 N N . THR A 1 92 ? -2.535 4.379 -0.320 1.00 92.69 92 THR A N 1
ATOM 716 C CA . THR A 1 92 ? -3.978 4.402 -0.024 1.00 92.69 92 THR A CA 1
ATOM 717 C C . THR A 1 92 ? -4.378 3.242 0.878 1.00 92.69 92 THR A C 1
ATOM 719 O O . THR A 1 92 ? -5.055 3.460 1.880 1.00 92.69 92 THR A O 1
ATOM 722 N N . ALA A 1 93 ? -3.892 2.030 0.602 1.00 92.94 93 ALA A N 1
ATOM 723 C CA . ALA A 1 93 ? -4.129 0.876 1.456 1.00 92.94 93 ALA A CA 1
ATOM 724 C C . ALA A 1 93 ? -3.504 1.080 2.852 1.00 92.94 93 ALA A C 1
ATOM 726 O O . ALA A 1 93 ? -4.124 0.764 3.868 1.00 92.94 93 ALA A O 1
ATOM 727 N N . TRP A 1 94 ? -2.330 1.712 2.933 1.00 94.00 94 TRP A N 1
ATOM 728 C CA . TRP A 1 94 ? -1.689 2.070 4.202 1.00 94.00 94 TRP A CA 1
ATOM 729 C C . TRP A 1 94 ? -2.493 3.102 4.992 1.00 94.00 94 TRP A C 1
ATOM 731 O O . TRP A 1 94 ? -2.663 2.947 6.201 1.00 94.00 94 TRP A O 1
ATOM 741 N N . ALA A 1 95 ? -3.052 4.110 4.322 1.00 93.00 95 ALA A N 1
ATOM 742 C CA . ALA A 1 95 ? -3.957 5.065 4.950 1.00 93.00 95 ALA A CA 1
ATOM 743 C C . ALA A 1 95 ? -5.211 4.367 5.498 1.00 93.00 95 ALA A C 1
ATOM 745 O O . ALA A 1 95 ? -5.579 4.603 6.650 1.00 93.00 95 ALA A O 1
ATOM 746 N N . THR A 1 96 ? -5.812 3.443 4.731 1.00 91.81 96 THR A N 1
ATOM 747 C CA . THR A 1 96 ? -6.967 2.655 5.204 1.00 91.81 96 THR A CA 1
ATOM 748 C C . THR A 1 96 ? -6.626 1.762 6.397 1.00 91.81 96 THR A C 1
ATOM 750 O O . THR A 1 96 ? -7.425 1.635 7.322 1.00 91.81 96 THR A O 1
ATOM 753 N N . PHE A 1 97 ? -5.422 1.188 6.434 1.00 93.94 97 PHE A N 1
ATOM 754 C CA . PHE A 1 97 ? -4.949 0.434 7.590 1.00 93.94 97 PHE A CA 1
ATOM 755 C C . PHE A 1 97 ? -4.819 1.336 8.825 1.00 93.94 97 PHE A C 1
ATOM 757 O O . PHE A 1 97 ? -5.358 1.015 9.884 1.00 93.94 97 PHE A O 1
ATOM 764 N N . CYS A 1 98 ? -4.158 2.490 8.686 1.00 92.94 98 CYS A N 1
ATOM 765 C CA . CYS A 1 98 ? -3.916 3.401 9.804 1.00 92.94 98 CYS A CA 1
ATOM 766 C C . CYS A 1 98 ? -5.217 3.936 10.412 1.00 92.94 98 CYS A C 1
ATOM 768 O O . CYS A 1 98 ? -5.336 3.950 11.637 1.00 92.94 98 CYS A O 1
ATOM 770 N N . ILE A 1 99 ? -6.214 4.295 9.590 1.00 92.25 99 ILE A N 1
ATOM 771 C CA . ILE A 1 99 ? -7.523 4.715 10.112 1.00 92.25 99 ILE A CA 1
ATOM 772 C C . ILE A 1 99 ? -8.253 3.570 10.824 1.00 92.25 99 ILE A C 1
ATOM 774 O O . ILE A 1 99 ? -8.851 3.806 11.873 1.00 92.25 99 ILE A O 1
ATOM 778 N N . CYS A 1 100 ? -8.172 2.328 10.328 1.00 91.75 100 CYS A N 1
ATOM 779 C CA . CYS A 1 100 ? -8.778 1.180 11.012 1.00 91.75 100 CYS A CA 1
ATOM 780 C C . CYS A 1 100 ? -8.173 0.990 12.409 1.00 91.75 100 CYS A C 1
ATOM 782 O O . CYS A 1 100 ? -8.906 0.858 13.391 1.00 91.75 100 CYS A O 1
ATOM 784 N N . VAL A 1 101 ? -6.840 1.045 12.519 1.00 91.81 101 VAL A N 1
ATOM 785 C CA . VAL A 1 101 ? -6.157 0.943 13.817 1.00 91.81 101 VAL A CA 1
ATOM 786 C C . VAL A 1 101 ? -6.514 2.123 14.719 1.00 91.81 101 VAL A C 1
ATOM 788 O O . VAL A 1 101 ? -6.838 1.927 15.890 1.00 91.81 101 VAL A O 1
ATOM 791 N N . PHE A 1 102 ? -6.503 3.344 14.182 1.00 91.69 102 PHE A N 1
ATOM 792 C CA . PHE A 1 102 ? -6.877 4.549 14.917 1.00 91.69 102 PHE A CA 1
ATOM 793 C C . PHE A 1 102 ? -8.295 4.449 15.489 1.00 91.69 102 PHE A C 1
ATOM 795 O O . PHE A 1 102 ? -8.504 4.722 16.669 1.00 91.69 102 PHE A O 1
ATOM 802 N N . HIS A 1 103 ? -9.259 3.998 14.687 1.00 90.19 103 HIS A N 1
ATOM 803 C CA . HIS A 1 103 ? -10.644 3.836 15.111 1.00 90.19 103 HIS A CA 1
ATOM 804 C C . HIS A 1 103 ? -10.794 2.769 16.212 1.00 90.19 103 HIS A C 1
ATOM 806 O O . HIS A 1 103 ? -11.563 2.954 17.158 1.00 90.19 103 HIS A O 1
ATOM 812 N N . ASN A 1 104 ? -10.005 1.692 16.163 1.00 89.00 104 ASN A N 1
ATOM 813 C CA . ASN A 1 104 ? -9.936 0.719 17.256 1.00 89.00 104 ASN A CA 1
ATOM 814 C C . ASN A 1 104 ? -9.335 1.335 18.531 1.00 89.00 104 ASN A C 1
ATOM 816 O O . ASN A 1 104 ? -9.897 1.181 19.618 1.00 89.00 104 ASN A O 1
ATOM 820 N N . CYS A 1 105 ? -8.238 2.089 18.413 1.00 89.12 105 CYS A N 1
ATOM 821 C CA . CYS A 1 105 ? -7.625 2.794 19.541 1.00 89.12 105 CYS A CA 1
ATOM 822 C C . CYS A 1 105 ? -8.559 3.846 20.155 1.00 89.12 105 CYS A C 1
ATOM 824 O O . CYS A 1 105 ? -8.593 3.980 21.375 1.00 89.12 105 CYS A O 1
ATOM 826 N N . GLN A 1 106 ? -9.348 4.549 19.340 1.00 89.25 106 GLN A N 1
ATOM 827 C CA . GLN A 1 106 ? -10.346 5.520 19.794 1.00 89.25 106 GLN A CA 1
ATOM 828 C C . GLN A 1 106 ? -11.407 4.873 20.694 1.00 89.25 106 GLN A C 1
ATOM 830 O O . GLN A 1 106 ? -11.842 5.482 21.667 1.00 89.25 106 GLN A O 1
ATOM 835 N N . ARG A 1 107 ? -11.810 3.632 20.391 1.00 86.75 107 ARG A N 1
ATOM 836 C CA . ARG A 1 107 ? -12.798 2.883 21.182 1.00 86.75 107 ARG A CA 1
ATOM 837 C C . ARG A 1 107 ? -12.221 2.313 22.476 1.00 86.75 107 ARG A C 1
ATOM 839 O O . ARG A 1 107 ? -12.908 2.306 23.490 1.00 86.75 107 ARG A O 1
ATOM 846 N N . LEU A 1 108 ? -10.991 1.803 22.432 1.00 86.75 108 LEU A N 1
ATOM 847 C CA . LEU A 1 108 ? -10.372 1.086 23.552 1.00 86.75 108 LEU A CA 1
ATOM 848 C C . LEU A 1 108 ? -9.645 2.008 24.538 1.00 86.75 108 LEU A C 1
ATOM 850 O O . LEU A 1 108 ? -9.672 1.768 25.742 1.00 86.75 108 LEU A O 1
ATOM 854 N N . SER A 1 109 ? -8.919 3.014 24.047 1.00 84.94 109 SER A N 1
ATOM 855 C CA . SER A 1 109 ? -8.008 3.836 24.858 1.00 84.94 109 SER A CA 1
ATOM 856 C C . SER A 1 109 ? -7.776 5.214 24.218 1.00 84.94 109 SER A C 1
ATOM 858 O O . SER A 1 109 ? -6.688 5.473 23.676 1.00 84.94 109 SER A O 1
ATOM 860 N N . PRO A 1 110 ? -8.785 6.106 24.264 1.00 86.19 110 PRO A N 1
ATOM 861 C CA . PRO A 1 110 ? -8.665 7.455 23.719 1.00 86.19 110 PRO A CA 1
ATOM 862 C C . PRO A 1 110 ? -7.551 8.242 24.430 1.00 86.19 110 PRO A C 1
ATOM 864 O O . PRO A 1 110 ? -7.301 8.046 25.618 1.00 86.19 110 PRO A O 1
ATOM 867 N N . PHE A 1 111 ? -6.870 9.126 23.691 1.00 86.44 111 PHE A N 1
ATOM 868 C CA . PHE A 1 111 ? -5.764 9.980 24.173 1.00 86.44 111 PHE A CA 1
ATOM 869 C C . PHE A 1 111 ? -4.521 9.250 24.719 1.00 86.44 111 PHE A C 1
ATOM 871 O O . PHE A 1 111 ? -3.676 9.857 25.377 1.00 86.44 111 PHE A O 1
ATOM 878 N N . SER A 1 112 ? -4.362 7.961 24.419 1.00 87.56 112 SER A N 1
ATOM 879 C CA . SER A 1 112 ? -3.126 7.224 24.701 1.00 87.56 112 SER A CA 1
ATOM 880 C C . SER A 1 112 ? -1.985 7.624 23.752 1.00 87.56 112 SER A C 1
ATOM 882 O O . SER A 1 112 ? -2.211 8.162 22.669 1.00 87.56 112 SER A O 1
ATOM 884 N N . PHE A 1 113 ? -0.733 7.314 24.105 1.00 89.12 113 PHE A N 1
ATOM 885 C CA . PHE A 1 113 ? 0.411 7.522 23.201 1.00 89.12 113 PHE A CA 1
ATOM 886 C C . PHE A 1 113 ? 0.214 6.817 21.847 1.00 89.12 113 PHE A C 1
ATOM 888 O O . PHE A 1 113 ? 0.501 7.378 20.792 1.00 89.12 113 PHE A O 1
ATOM 895 N N . GLN A 1 114 ? -0.351 5.608 21.877 1.00 88.00 114 GLN A N 1
ATOM 896 C CA . GLN A 1 114 ? -0.668 4.838 20.678 1.00 88.00 114 GLN A CA 1
ATOM 897 C C . GLN A 1 114 ? -1.705 5.551 19.796 1.00 88.00 114 GLN A C 1
ATOM 899 O O . GLN A 1 114 ? -1.567 5.554 18.577 1.00 88.00 114 GLN A O 1
ATOM 904 N N . TRP A 1 115 ? -2.699 6.216 20.388 1.00 90.50 115 TRP A N 1
ATOM 905 C CA . TRP A 1 115 ? -3.673 7.023 19.650 1.00 90.50 115 TRP A CA 1
ATOM 906 C C . TRP A 1 115 ? -3.004 8.154 18.852 1.00 90.50 115 TRP A C 1
ATOM 908 O O . TRP A 1 115 ? -3.246 8.290 17.651 1.00 90.50 115 TRP A O 1
ATOM 918 N N . TYR A 1 116 ? -2.100 8.909 19.490 1.00 90.69 116 TYR A N 1
ATOM 919 C CA . TYR A 1 116 ? -1.342 9.976 18.824 1.00 90.69 116 TYR A CA 1
ATOM 920 C C . TYR A 1 116 ? -0.408 9.435 17.736 1.00 90.69 116 TYR A C 1
ATOM 922 O O . TYR A 1 116 ? -0.261 10.044 16.679 1.00 90.69 116 TYR A O 1
ATOM 930 N N . TYR A 1 117 ? 0.197 8.271 17.963 1.00 92.75 117 TYR A N 1
ATOM 931 C CA . TYR A 1 117 ? 1.029 7.624 16.955 1.00 92.75 117 TYR A CA 1
ATOM 932 C C . TYR A 1 117 ? 0.227 7.290 15.685 1.00 92.75 117 TYR A C 1
ATOM 934 O O . TYR A 1 117 ? 0.636 7.653 14.581 1.00 92.75 117 TYR A O 1
ATOM 942 N N . TRP A 1 118 ? -0.950 6.671 15.826 1.00 91.50 118 TRP A N 1
ATOM 943 C CA . TRP A 1 118 ? -1.761 6.264 14.674 1.00 91.50 118 TRP A CA 1
ATOM 944 C C . TRP A 1 118 ? -2.427 7.432 13.945 1.00 91.50 118 TRP A C 1
ATOM 946 O O . TRP A 1 118 ? -2.524 7.392 12.717 1.00 91.50 118 TRP A O 1
ATOM 956 N N . ILE A 1 119 ? -2.834 8.497 14.646 1.00 91.06 119 ILE A N 1
ATOM 957 C CA . ILE A 1 119 ? -3.390 9.686 13.978 1.00 91.06 119 ILE A CA 1
ATOM 958 C C . ILE A 1 119 ? -2.318 10.427 13.167 1.00 91.06 119 ILE A C 1
ATOM 960 O O . ILE A 1 119 ? -2.572 10.812 12.025 1.00 91.06 119 ILE A O 1
ATOM 964 N N . ILE A 1 120 ? -1.094 10.545 13.699 1.00 93.88 120 ILE A N 1
ATOM 965 C CA . ILE A 1 120 ? 0.042 11.129 12.972 1.00 93.88 120 ILE A CA 1
ATOM 966 C C . ILE A 1 120 ? 0.380 10.265 11.755 1.00 93.88 120 ILE A C 1
ATOM 968 O O . ILE A 1 120 ? 0.517 10.793 10.651 1.00 93.88 120 ILE A O 1
ATOM 972 N N . GLN A 1 121 ? 0.447 8.940 11.920 1.00 92.94 121 GLN A N 1
ATOM 973 C CA . GLN A 1 121 ? 0.736 8.026 10.814 1.00 92.94 121 GLN A CA 1
ATOM 974 C C . GLN A 1 121 ? -0.335 8.090 9.714 1.00 92.94 121 GLN A C 1
ATOM 976 O O . GLN A 1 121 ? -0.004 8.067 8.526 1.00 92.94 121 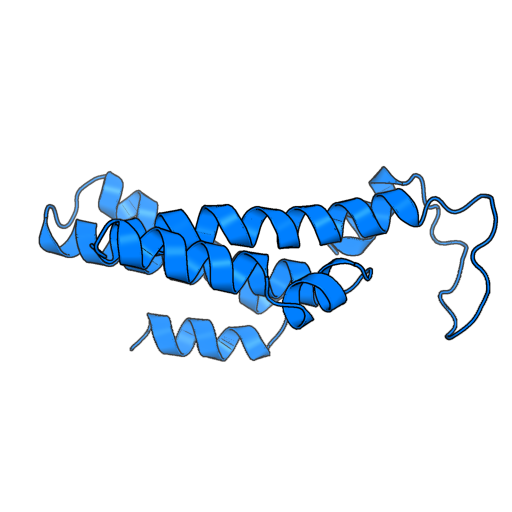GLN A O 1
ATOM 981 N N . THR A 1 122 ? -1.607 8.244 10.095 1.00 92.38 122 THR A N 1
ATOM 982 C CA . THR A 1 122 ? -2.715 8.458 9.153 1.00 92.38 122 THR A CA 1
ATOM 983 C C . THR A 1 122 ? -2.518 9.762 8.376 1.00 92.38 122 THR A C 1
ATOM 985 O O . THR A 1 122 ? -2.553 9.749 7.147 1.00 92.38 122 THR A O 1
ATOM 988 N N . GLY A 1 123 ? -2.208 10.871 9.056 1.00 92.25 123 GLY A N 1
ATOM 989 C CA . GLY A 1 123 ? -1.932 12.158 8.407 1.00 92.25 123 GLY A CA 1
ATOM 990 C C . GLY A 1 123 ? -0.747 12.110 7.434 1.00 92.25 123 GLY A C 1
ATOM 991 O O . GLY A 1 123 ? -0.866 12.574 6.300 1.00 92.25 123 GLY A O 1
ATOM 992 N N . ILE A 1 124 ? 0.367 11.483 7.835 1.00 93.75 124 ILE A N 1
ATOM 993 C CA . ILE A 1 124 ? 1.544 11.287 6.970 1.00 93.75 124 ILE A CA 1
ATOM 994 C C . ILE A 1 124 ? 1.152 10.496 5.722 1.00 93.75 124 ILE A C 1
ATOM 996 O O . ILE A 1 124 ? 1.478 10.897 4.607 1.00 93.75 124 ILE A O 1
ATOM 1000 N N . SER A 1 125 ? 0.418 9.396 5.893 1.00 92.19 125 SER A N 1
ATOM 1001 C CA . SER A 1 125 ? 0.007 8.560 4.767 1.00 92.19 125 SER A CA 1
ATOM 1002 C C . SER A 1 125 ? -0.897 9.293 3.775 1.00 92.19 125 SER A C 1
ATOM 1004 O O . SER A 1 125 ? -0.656 9.219 2.574 1.00 92.19 125 SER A O 1
ATOM 1006 N N . LEU A 1 126 ? -1.865 10.080 4.252 1.00 91.25 126 LEU A N 1
ATOM 1007 C CA . LEU A 1 126 ? -2.734 10.890 3.396 1.00 91.25 126 LEU A CA 1
ATOM 1008 C C . LEU A 1 126 ? -1.957 11.977 2.645 1.00 91.25 126 LEU A C 1
ATOM 1010 O O . LEU A 1 126 ? -2.196 12.189 1.455 1.00 91.25 126 LEU A O 1
ATOM 1014 N N . GLY A 1 127 ? -0.991 12.619 3.307 1.00 91.56 127 GLY A N 1
ATOM 1015 C CA . GLY A 1 127 ? -0.083 13.569 2.663 1.00 91.56 127 GLY A CA 1
ATOM 1016 C C . GLY A 1 127 ? 0.738 12.922 1.543 1.00 91.56 127 GLY A C 1
ATOM 1017 O O . GLY A 1 127 ? 0.883 13.506 0.467 1.00 91.56 127 GLY A O 1
ATOM 1018 N N . LEU A 1 128 ? 1.217 11.689 1.753 1.00 90.69 128 LEU A N 1
ATOM 1019 C CA . LEU A 1 128 ? 1.938 10.923 0.731 1.00 90.69 128 LEU A CA 1
ATOM 1020 C C . LEU A 1 128 ? 1.044 10.573 -0.464 1.00 90.69 128 LEU A C 1
ATOM 1022 O O . LEU A 1 128 ? 1.472 10.751 -1.603 1.00 90.69 128 LEU A O 1
ATOM 1026 N N . VAL A 1 129 ? -0.200 10.139 -0.237 1.00 91.44 129 VAL A N 1
ATOM 1027 C CA . VAL A 1 129 ? -1.141 9.847 -1.332 1.00 91.44 129 VAL A CA 1
ATOM 1028 C C . VAL A 1 129 ? -1.428 11.110 -2.153 1.00 91.44 129 VAL A C 1
ATOM 1030 O O . VAL A 1 129 ? -1.344 11.071 -3.383 1.00 91.44 129 VAL A O 1
ATOM 1033 N N . LEU A 1 130 ? -1.719 12.234 -1.488 1.00 90.62 130 LEU A N 1
ATOM 1034 C CA . LEU A 1 130 ? -2.017 13.505 -2.157 1.00 90.62 130 LEU A CA 1
ATOM 1035 C C . LEU A 1 130 ? -0.826 14.019 -2.982 1.00 90.62 130 LEU A C 1
ATOM 1037 O O . LEU A 1 130 ? -1.019 14.564 -4.066 1.00 90.62 130 LEU A O 1
ATOM 1041 N N . SER A 1 131 ? 0.400 13.797 -2.497 1.00 90.44 131 SER A N 1
ATOM 1042 C CA . SER A 1 131 ? 1.642 14.158 -3.193 1.00 90.44 131 SER A CA 1
ATOM 1043 C C . SER A 1 131 ? 1.874 13.344 -4.474 1.00 90.44 131 SER A C 1
ATOM 1045 O O . SER A 1 131 ? 2.504 13.824 -5.416 1.00 90.44 131 SER A O 1
ATOM 1047 N N . ILE A 1 132 ? 1.346 12.116 -4.546 1.00 89.69 132 ILE A N 1
ATOM 1048 C CA . ILE A 1 132 ? 1.485 11.259 -5.731 1.00 89.69 132 ILE A CA 1
ATOM 1049 C C . ILE A 1 132 ? 0.464 11.635 -6.802 1.00 89.69 132 ILE A C 1
ATOM 1051 O O . ILE A 1 132 ? 0.831 11.814 -7.965 1.00 89.69 132 ILE A O 1
ATOM 1055 N N . LYS A 1 1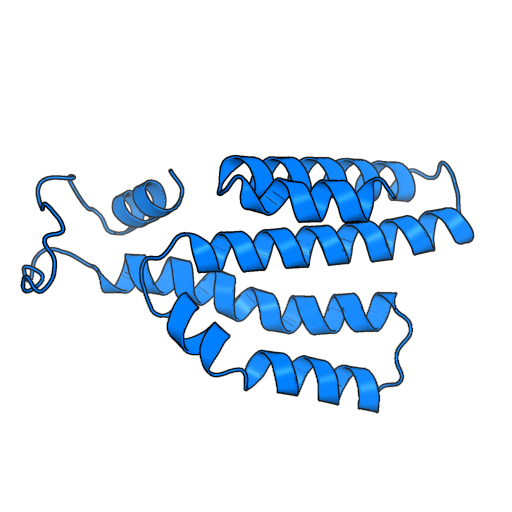33 ? -0.822 11.713 -6.439 1.00 89.19 133 LYS A N 1
ATOM 1056 C CA . LYS A 1 133 ? -1.907 11.973 -7.394 1.00 89.19 133 LYS A CA 1
ATOM 1057 C C . LYS A 1 133 ? -3.095 12.624 -6.695 1.00 89.19 133 LYS A C 1
ATOM 1059 O O . LYS A 1 133 ? -3.501 12.210 -5.614 1.00 89.19 133 LYS A O 1
ATOM 1064 N N . TRP A 1 134 ? -3.738 13.564 -7.382 1.00 87.94 134 TRP A N 1
ATOM 1065 C CA . TRP A 1 134 ? -4.890 14.319 -6.870 1.00 87.94 134 TRP A CA 1
ATOM 1066 C C . TRP A 1 134 ? -6.117 13.447 -6.573 1.00 87.94 134 TRP A C 1
ATOM 1068 O O . TRP A 1 134 ? -6.935 13.798 -5.730 1.00 87.94 134 TRP A O 1
ATOM 1078 N N . VAL A 1 135 ? -6.210 12.266 -7.196 1.00 86.25 135 VAL A N 1
ATOM 1079 C CA . VAL A 1 135 ? -7.220 11.237 -6.880 1.00 86.25 135 VAL A CA 1
ATOM 1080 C C . VAL A 1 135 ? -7.149 10.815 -5.401 1.00 86.25 135 VAL A C 1
ATOM 1082 O O . VAL A 1 135 ? -8.149 10.405 -4.822 1.00 86.25 135 VAL A O 1
ATOM 1085 N N . GLY A 1 136 ? -6.002 11.007 -4.745 1.00 81.81 136 GLY A N 1
ATOM 1086 C CA . GLY A 1 136 ? -5.834 10.838 -3.304 1.00 81.81 136 GLY A CA 1
ATOM 1087 C C . GLY A 1 136 ? -6.769 11.667 -2.429 1.00 81.81 136 GLY A C 1
ATOM 1088 O O . GLY A 1 136 ? -7.010 11.303 -1.280 1.00 81.81 136 GLY A O 1
ATOM 1089 N N . LEU A 1 137 ? -7.346 12.746 -2.961 1.00 86.50 137 LEU A N 1
ATOM 1090 C CA . LEU A 1 137 ? -8.302 13.578 -2.237 1.00 86.50 137 LEU A CA 1
ATOM 1091 C C . LEU A 1 137 ? -9.573 12.800 -1.856 1.00 86.50 137 LEU A C 1
ATOM 1093 O O . LEU A 1 137 ? -10.161 13.075 -0.814 1.00 86.50 137 LEU A O 1
ATOM 1097 N N . PHE A 1 138 ? -9.941 11.763 -2.618 1.00 85.81 138 PHE A N 1
ATOM 1098 C CA . PHE A 1 138 ? -11.026 10.855 -2.232 1.00 85.81 138 PHE A CA 1
ATOM 1099 C C . PHE A 1 138 ? -10.695 10.064 -0.964 1.00 85.81 138 PHE A C 1
ATOM 1101 O O . PHE A 1 138 ? -11.564 9.893 -0.115 1.00 85.81 138 PHE A O 1
ATOM 1108 N N . ALA A 1 139 ? -9.442 9.632 -0.789 1.00 84.00 139 ALA A N 1
ATOM 1109 C CA . ALA A 1 139 ? -9.024 8.958 0.439 1.00 84.00 139 ALA A CA 1
ATOM 1110 C C . ALA A 1 139 ? -9.101 9.909 1.645 1.00 84.00 139 ALA A C 1
ATOM 1112 O O . ALA A 1 139 ? -9.556 9.506 2.710 1.00 84.00 139 ALA A O 1
ATOM 1113 N N . ILE A 1 140 ? -8.740 11.185 1.466 1.00 87.81 140 ILE A N 1
ATOM 1114 C CA . ILE A 1 140 ? -8.897 12.214 2.507 1.00 87.81 140 ILE A CA 1
ATOM 1115 C C . ILE A 1 140 ? -10.375 12.413 2.851 1.00 87.81 140 ILE A C 1
ATOM 1117 O O . ILE A 1 140 ? -10.716 12.465 4.027 1.00 87.81 140 ILE A O 1
ATOM 1121 N N . ALA A 1 141 ? -11.250 12.488 1.844 1.00 88.19 141 ALA A N 1
ATOM 1122 C CA . ALA A 1 141 ? -12.687 12.637 2.061 1.00 88.19 141 ALA A CA 1
ATOM 1123 C C . ALA A 1 141 ? -13.278 11.458 2.851 1.00 88.19 141 ALA A C 1
ATOM 1125 O O . ALA A 1 141 ? -14.091 11.682 3.737 1.00 88.19 141 ALA A O 1
ATOM 1126 N N . VAL A 1 142 ? -12.834 10.224 2.579 1.00 86.38 142 VAL A N 1
ATOM 1127 C CA . VAL A 1 142 ? -13.252 9.028 3.334 1.00 86.38 142 VAL A CA 1
ATOM 1128 C C . VAL A 1 142 ? -12.750 9.054 4.777 1.00 86.38 142 VAL A C 1
ATOM 1130 O O . VAL A 1 142 ? -13.466 8.617 5.664 1.00 86.38 142 VAL A O 1
ATOM 1133 N N . VAL A 1 143 ? -11.536 9.553 5.031 1.00 84.88 143 VAL A N 1
ATOM 1134 C CA . VAL A 1 143 ? -11.001 9.663 6.402 1.00 84.88 143 VAL A CA 1
ATOM 1135 C C . VAL A 1 143 ? -11.639 10.814 7.184 1.00 84.88 143 VAL A C 1
ATOM 1137 O O . VAL A 1 143 ? -11.755 10.737 8.404 1.00 84.88 143 VAL A O 1
ATOM 1140 N N . GLY A 1 144 ? -12.007 11.896 6.499 1.00 80.69 144 GLY A N 1
ATOM 1141 C CA . GLY A 1 144 ? -12.621 13.074 7.110 1.00 80.69 144 GLY A CA 1
ATOM 1142 C C . GLY A 1 144 ? -14.121 12.945 7.383 1.00 80.69 144 GLY A C 1
ATOM 1143 O O . GLY A 1 144 ? -14.659 13.809 8.074 1.00 80.69 144 GLY A O 1
ATOM 1144 N N . PHE A 1 145 ? -14.778 11.920 6.832 1.00 71.25 145 PHE A N 1
ATOM 1145 C CA . PHE A 1 145 ? -16.191 11.610 7.050 1.00 71.25 145 PHE A CA 1
ATOM 1146 C C . PHE A 1 145 ? -16.365 10.639 8.222 1.00 71.25 145 PHE A C 1
ATOM 1148 O O . PHE A 1 145 ? -17.224 10.920 9.087 1.00 71.25 145 PHE A O 1
#

pLDDT: mean 88.44, std 5.62, range [71.25, 96.06]